Protein AF-M0CJ91-F1 (afdb_monomer_lite)

pLDDT: mean 70.35, std 11.91, range [43.16, 84.81]

Radius of gyration: 10.94 Å; chains: 1; bounding box: 29×21×22 Å

Structure (mmCIF, N/CA/C/O backbone):
data_AF-M0CJ91-F1
#
_entry.id   AF-M0CJ91-F1
#
loop_
_atom_site.group_PDB
_atom_site.id
_atom_site.type_symbol
_atom_site.label_atom_id
_atom_site.label_alt_id
_atom_site.label_comp_id
_atom_site.label_asym_id
_atom_site.label_entity_id
_atom_site.label_seq_id
_atom_site.pdbx_PDB_ins_code
_atom_site.Cartn_x
_atom_site.Cartn_y
_atom_site.Cartn_z
_atom_site.occupancy
_atom_site.B_iso_or_equiv
_atom_site.auth_seq_id
_atom_site.auth_comp_id
_atom_site.auth_asym_id
_atom_site.auth_atom_id
_atom_site.pdbx_PDB_model_num
ATOM 1 N N . MET A 1 1 ? 6.950 -14.403 -15.421 1.00 43.16 1 MET A N 1
ATOM 2 C CA . MET A 1 1 ? 7.473 -13.463 -14.410 1.00 43.16 1 MET A CA 1
ATOM 3 C C . MET A 1 1 ? 6.442 -12.354 -14.339 1.00 43.16 1 MET A C 1
ATOM 5 O O . MET A 1 1 ? 6.183 -11.766 -15.376 1.00 43.16 1 MET A O 1
ATOM 9 N N . ALA A 1 2 ? 5.717 -12.220 -13.226 1.00 44.59 2 ALA A N 1
ATOM 10 C CA . ALA A 1 2 ? 4.637 -11.240 -13.112 1.00 44.59 2 ALA A CA 1
ATOM 11 C C . ALA A 1 2 ? 5.257 -9.883 -12.768 1.00 44.59 2 ALA A C 1
ATOM 13 O O . ALA A 1 2 ? 5.611 -9.635 -11.615 1.00 44.59 2 ALA A O 1
ATOM 14 N N . THR A 1 3 ? 5.470 -9.064 -13.791 1.00 49.34 3 THR A N 1
ATOM 15 C CA . THR A 1 3 ? 5.781 -7.644 -13.644 1.00 49.34 3 THR A CA 1
ATOM 16 C C . THR A 1 3 ? 4.609 -7.027 -12.889 1.00 49.34 3 THR A C 1
ATOM 18 O O . THR A 1 3 ? 3.468 -7.200 -13.294 1.00 49.34 3 THR A O 1
ATOM 21 N N . THR A 1 4 ? 4.851 -6.421 -11.729 1.00 56.78 4 THR A N 1
ATOM 22 C CA . THR A 1 4 ? 3.779 -5.713 -11.018 1.00 56.78 4 THR A CA 1
ATOM 23 C C . THR A 1 4 ? 3.539 -4.416 -11.773 1.00 56.78 4 THR A C 1
ATOM 25 O O . THR A 1 4 ? 4.331 -3.480 -11.661 1.00 56.78 4 THR A O 1
ATOM 28 N N . ASP A 1 5 ? 2.509 -4.404 -12.614 1.00 63.56 5 ASP A N 1
ATOM 29 C CA . ASP A 1 5 ? 2.115 -3.224 -13.370 1.00 63.56 5 ASP A CA 1
ATOM 30 C C . ASP A 1 5 ? 1.670 -2.106 -12.408 1.00 63.56 5 ASP A C 1
ATOM 32 O O . ASP A 1 5 ? 1.105 -2.381 -11.347 1.00 63.56 5 ASP A O 1
ATOM 36 N N . PRO A 1 6 ? 1.878 -0.824 -12.749 1.00 62.19 6 PRO A N 1
ATOM 37 C CA . PRO A 1 6 ? 1.416 0.294 -11.924 1.00 62.19 6 PRO A CA 1
ATOM 38 C C . PRO A 1 6 ? -0.117 0.397 -11.810 1.00 62.19 6 PRO A C 1
ATOM 40 O O . PRO A 1 6 ? -0.612 1.208 -11.029 1.00 62.19 6 PRO A O 1
ATOM 43 N N . ASP A 1 7 ? -0.846 -0.420 -12.570 1.00 64.25 7 ASP A N 1
ATOM 44 C CA . ASP A 1 7 ? -2.300 -0.588 -12.506 1.00 64.25 7 ASP A CA 1
ATOM 45 C C . ASP A 1 7 ? -2.72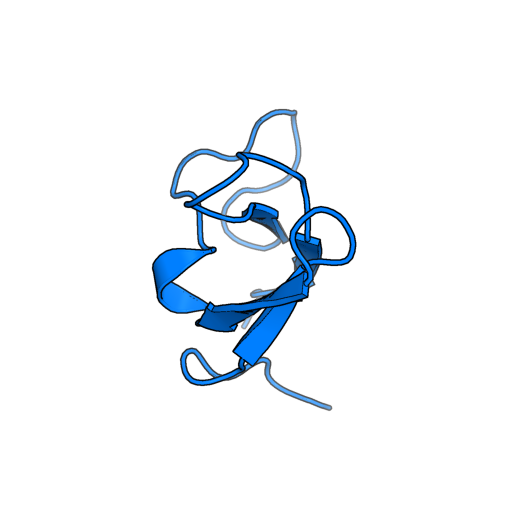8 -1.719 -11.546 1.00 64.25 7 ASP A C 1
ATOM 47 O O . ASP A 1 7 ? -3.916 -1.916 -11.304 1.00 64.25 7 ASP A O 1
ATOM 51 N N . ASP A 1 8 ? -1.778 -2.465 -10.966 1.00 76.62 8 ASP A N 1
ATOM 52 C CA . ASP A 1 8 ? -2.092 -3.564 -10.053 1.00 76.62 8 ASP A CA 1
ATOM 53 C C . ASP A 1 8 ? -2.785 -3.027 -8.790 1.00 76.62 8 ASP A C 1
ATOM 55 O O . ASP A 1 8 ? -2.347 -2.060 -8.155 1.00 76.62 8 ASP A O 1
ATOM 59 N N . SER A 1 9 ? -3.910 -3.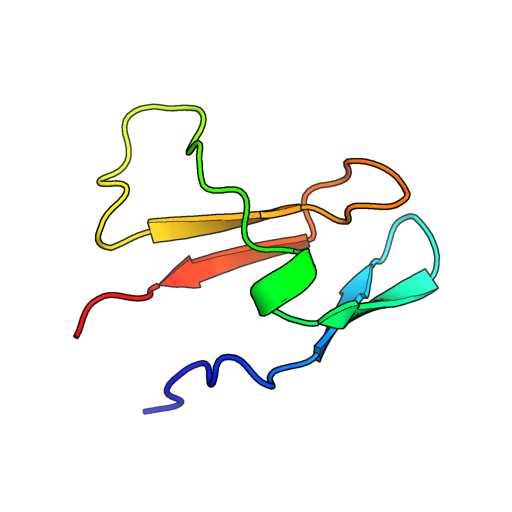639 -8.436 1.00 79.75 9 SER A N 1
ATOM 60 C CA . SER A 1 9 ? -4.756 -3.201 -7.331 1.00 79.75 9 SER A CA 1
ATOM 61 C C . SER A 1 9 ? -4.581 -4.115 -6.120 1.00 79.75 9 SER A C 1
ATOM 63 O O . SER A 1 9 ? -4.805 -5.323 -6.209 1.00 79.75 9 SER A O 1
ATOM 65 N N . PHE A 1 10 ? -4.237 -3.543 -4.969 1.00 80.50 10 PHE A N 1
ATOM 66 C CA . PHE A 1 10 ? -3.976 -4.268 -3.728 1.00 80.50 10 PHE A CA 1
ATOM 67 C C . PHE A 1 10 ? -5.151 -4.134 -2.773 1.00 80.50 10 PHE A C 1
ATOM 69 O O . PHE A 1 10 ? -5.588 -3.028 -2.464 1.00 80.50 10 PHE A O 1
ATOM 76 N N . ASP A 1 11 ? -5.638 -5.256 -2.257 1.00 82.38 11 ASP A N 1
ATOM 77 C CA . ASP A 1 11 ? -6.589 -5.243 -1.153 1.00 82.38 11 ASP A CA 1
ATOM 78 C C . ASP A 1 11 ? -5.876 -4.995 0.183 1.00 82.38 11 ASP A C 1
ATOM 80 O O . ASP A 1 11 ? -4.812 -5.553 0.471 1.00 82.38 11 ASP A O 1
ATOM 84 N N . CYS A 1 12 ? -6.465 -4.127 0.998 1.00 83.12 12 CYS A N 1
ATOM 85 C CA . CYS A 1 12 ? -6.002 -3.858 2.342 1.00 83.12 12 CYS A CA 1
ATOM 86 C C . CYS A 1 12 ? -6.741 -4.712 3.360 1.00 83.12 12 CYS A C 1
ATOM 88 O O . CYS A 1 12 ? -7.84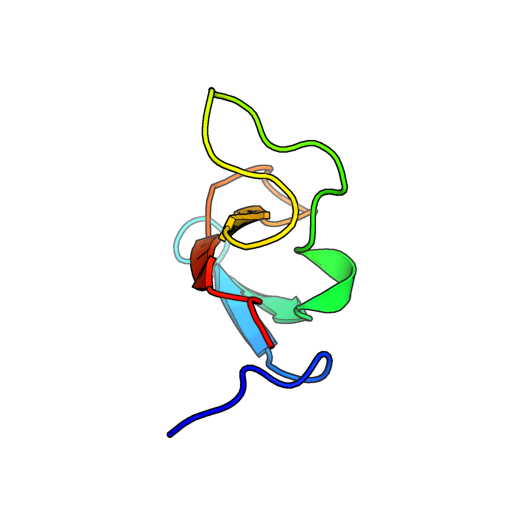7 -4.361 3.749 1.00 83.12 12 CYS A O 1
ATOM 90 N N . ASP A 1 13 ? -6.066 -5.703 3.933 1.00 80.75 13 ASP A N 1
ATOM 91 C CA . ASP A 1 13 ? -6.632 -6.554 4.990 1.00 80.75 13 ASP A CA 1
ATOM 92 C C . ASP A 1 13 ? -7.118 -5.756 6.223 1.00 80.75 13 ASP A C 1
ATOM 94 O O . ASP A 1 13 ? -8.082 -6.117 6.889 1.00 80.75 13 ASP A O 1
ATOM 98 N N . THR A 1 14 ? -6.509 -4.597 6.503 1.00 82.56 14 THR A N 1
ATOM 99 C CA . THR A 1 14 ? -6.885 -3.761 7.656 1.00 82.56 14 THR A CA 1
ATOM 100 C C . THR A 1 14 ? -8.170 -2.959 7.451 1.00 82.56 14 THR A C 1
ATOM 102 O O . THR A 1 14 ? -8.905 -2.734 8.410 1.00 82.56 14 THR A O 1
ATOM 105 N N . CYS A 1 15 ? -8.428 -2.458 6.240 1.00 84.81 15 CYS A N 1
ATOM 106 C CA . CYS A 1 15 ? -9.598 -1.607 5.972 1.00 84.81 15 CYS A CA 1
ATOM 107 C C . CYS A 1 15 ? -10.566 -2.177 4.926 1.00 84.81 15 CYS A C 1
ATOM 109 O O . CYS A 1 15 ? -11.586 -1.546 4.653 1.00 84.81 15 CYS A O 1
ATOM 111 N N . GLY A 1 16 ? -10.255 -3.343 4.357 1.00 83.75 16 GLY A N 1
ATOM 112 C CA . GLY A 1 16 ? -11.011 -4.026 3.307 1.00 83.75 16 GLY A CA 1
ATOM 113 C C . GLY A 1 16 ? -11.151 -3.223 2.015 1.00 83.75 16 GLY A C 1
ATOM 114 O O . GLY A 1 16 ? -12.129 -3.398 1.292 1.00 83.75 16 GLY A O 1
ATOM 115 N N . ARG A 1 17 ? -10.256 -2.256 1.770 1.00 82.69 17 ARG A N 1
ATOM 116 C CA . ARG A 1 17 ? -10.294 -1.424 0.563 1.00 82.69 17 ARG A CA 1
ATOM 117 C C . ARG A 1 17 ? -9.261 -1.884 -0.436 1.00 82.69 17 ARG A C 1
ATOM 119 O O . ARG A 1 17 ? -8.100 -2.079 -0.092 1.00 82.69 17 ARG A O 1
ATOM 126 N N . THR A 1 18 ? -9.683 -1.891 -1.687 1.00 83.56 18 THR A N 1
ATOM 127 C CA . THR A 1 18 ? -8.802 -1.986 -2.839 1.00 83.56 18 THR A CA 1
ATOM 128 C C . THR A 1 18 ? -8.143 -0.632 -3.098 1.00 83.56 18 THR A C 1
ATOM 130 O O . THR A 1 18 ? -8.826 0.388 -3.179 1.00 83.56 18 THR A O 1
ATOM 133 N N . VAL A 1 19 ? -6.819 -0.625 -3.203 1.00 80.56 19 VAL A N 1
ATOM 134 C CA . VAL A 1 19 ? -5.978 0.556 -3.433 1.00 80.56 19 VAL A CA 1
ATOM 135 C C . VAL A 1 19 ? -4.993 0.267 -4.554 1.00 80.56 19 VAL A C 1
ATOM 137 O O . VAL A 1 19 ? -4.377 -0.796 -4.586 1.00 80.56 19 VAL A O 1
ATOM 140 N N . ALA A 1 20 ? -4.858 1.205 -5.486 1.00 79.62 20 ALA A N 1
ATOM 141 C CA . ALA A 1 20 ? -3.980 1.039 -6.637 1.00 79.62 20 ALA A CA 1
ATOM 142 C C . ALA A 1 20 ? -2.502 1.081 -6.227 1.00 79.62 20 ALA A C 1
ATOM 144 O O . ALA A 1 20 ? -2.136 1.750 -5.255 1.00 79.62 20 ALA A O 1
ATOM 145 N N . PHE A 1 21 ? -1.645 0.407 -6.996 1.00 76.69 21 PHE A N 1
ATOM 146 C CA . PHE A 1 21 ? -0.198 0.429 -6.813 1.00 76.69 21 PHE A CA 1
ATOM 147 C C . PHE A 1 21 ? 0.343 1.856 -6.713 1.00 76.69 21 PHE A C 1
ATOM 149 O O . PHE A 1 21 ? 1.083 2.157 -5.779 1.00 76.69 21 PHE A O 1
ATOM 156 N N . ASP A 1 22 ? -0.040 2.740 -7.640 1.00 73.56 22 ASP A N 1
ATOM 157 C CA . ASP A 1 22 ? 0.472 4.114 -7.679 1.00 73.56 22 ASP A CA 1
ATOM 158 C C . ASP A 1 22 ? 0.078 4.928 -6.433 1.00 73.56 22 ASP A C 1
ATOM 160 O O . ASP A 1 22 ? 0.913 5.641 -5.878 1.00 73.56 22 ASP A O 1
ATOM 164 N N . GLU A 1 23 ? -1.140 4.736 -5.913 1.00 73.56 23 GLU A N 1
ATOM 165 C CA . GLU A 1 23 ? -1.595 5.367 -4.664 1.00 73.56 23 GLU A CA 1
ATOM 166 C C . GLU A 1 23 ? -0.941 4.755 -3.417 1.00 73.56 23 GLU A C 1
ATOM 168 O O . GLU A 1 23 ? -0.667 5.449 -2.434 1.00 73.56 23 GLU A O 1
ATOM 173 N N . ALA A 1 24 ? -0.691 3.447 -3.440 1.00 74.12 24 ALA A N 1
ATOM 174 C CA . ALA A 1 24 ? -0.072 2.723 -2.339 1.00 74.12 24 ALA A CA 1
ATOM 175 C C . ALA A 1 24 ? 1.458 2.890 -2.289 1.00 74.12 24 ALA A C 1
ATOM 177 O O . ALA A 1 24 ? 2.093 2.625 -1.256 1.00 74.12 24 ALA A O 1
ATOM 178 N N . ARG A 1 25 ? 2.072 3.323 -3.396 1.00 72.56 25 ARG A N 1
ATOM 179 C CA . ARG A 1 25 ? 3.515 3.508 -3.548 1.00 72.56 25 ARG A CA 1
ATOM 180 C C . ARG A 1 25 ? 3.988 4.718 -2.749 1.00 72.56 25 ARG A C 1
ATOM 182 O O . ARG A 1 25 ? 4.026 5.848 -3.232 1.00 72.56 25 ARG A O 1
ATOM 189 N N . ARG A 1 26 ? 4.455 4.486 -1.518 1.00 65.69 26 ARG A N 1
ATOM 190 C CA . ARG A 1 26 ? 5.193 5.523 -0.784 1.00 65.69 26 ARG A CA 1
ATOM 191 C C . ARG A 1 26 ? 6.569 5.731 -1.404 1.00 65.69 26 ARG A C 1
ATOM 193 O O . ARG A 1 26 ? 7.432 4.871 -1.318 1.00 65.69 26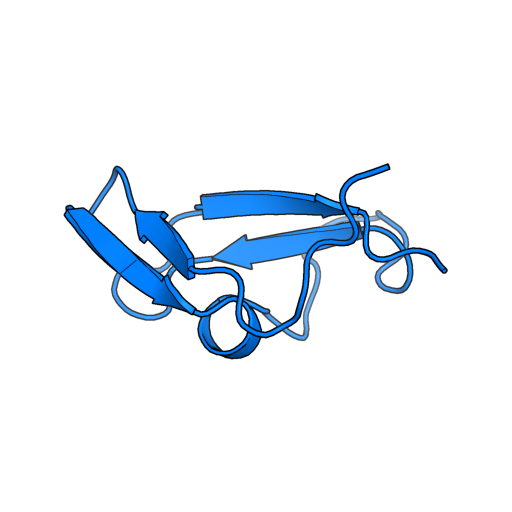 ARG A O 1
ATOM 200 N N . THR A 1 27 ? 6.835 6.954 -1.851 1.00 54.16 27 THR A N 1
ATOM 201 C CA . THR A 1 27 ? 8.152 7.421 -2.328 1.00 54.16 27 THR A CA 1
ATOM 202 C C . THR A 1 27 ? 9.255 7.406 -1.252 1.00 54.16 27 THR A C 1
ATOM 204 O O . THR A 1 27 ? 10.404 7.724 -1.542 1.00 54.16 27 THR A O 1
ATOM 207 N N . LYS A 1 28 ? 8.937 7.085 0.012 1.00 46.28 28 LYS A N 1
ATOM 208 C CA . LYS A 1 28 ? 9.912 7.008 1.109 1.00 46.28 28 LYS A CA 1
ATOM 209 C C . LYS A 1 28 ? 9.890 5.634 1.767 1.00 46.28 28 LYS A C 1
ATOM 211 O O . LYS A 1 28 ? 9.060 5.370 2.637 1.00 46.28 28 LYS A O 1
ATOM 216 N N . THR A 1 29 ? 10.845 4.800 1.379 1.00 50.59 29 THR A N 1
ATOM 217 C CA . THR A 1 29 ? 11.155 3.516 2.007 1.00 50.59 29 THR A CA 1
ATOM 218 C C . THR A 1 29 ? 11.663 3.767 3.427 1.00 50.59 29 THR A C 1
ATOM 220 O O . THR A 1 29 ? 12.661 4.460 3.632 1.00 50.59 29 THR A O 1
ATOM 223 N N . MET A 1 30 ? 10.961 3.245 4.435 1.00 49.81 30 MET A N 1
ATOM 224 C CA . MET A 1 30 ? 11.501 3.182 5.792 1.00 49.81 30 MET A CA 1
ATOM 225 C C . MET A 1 30 ? 12.340 1.912 5.922 1.00 49.81 30 MET A C 1
ATOM 227 O O . MET A 1 30 ? 11.797 0.813 5.911 1.00 49.81 30 MET A O 1
ATOM 231 N N . GLY A 1 31 ? 13.649 2.092 6.087 1.00 46.78 31 GLY A N 1
ATOM 232 C CA . GLY A 1 31 ? 14.562 1.047 6.545 1.00 46.78 31 GLY A CA 1
ATOM 233 C C . GLY A 1 31 ? 15.376 0.397 5.434 1.00 46.78 31 GLY A C 1
ATOM 234 O O . GLY A 1 31 ? 14.911 -0.559 4.834 1.00 46.78 31 GLY A O 1
ATOM 235 N N . GLY A 1 32 ? 16.598 0.905 5.228 1.00 53.03 32 GLY A N 1
ATOM 236 C CA . GLY A 1 32 ? 17.813 0.182 4.804 1.00 53.03 32 GLY A CA 1
ATOM 237 C C . GLY A 1 32 ? 17.810 -0.683 3.536 1.00 53.03 32 GLY A C 1
ATOM 238 O O . GLY A 1 32 ? 18.856 -1.224 3.203 1.00 53.03 32 GLY A O 1
ATOM 239 N N . LEU A 1 33 ? 16.678 -0.837 2.859 1.00 57.38 33 LEU A N 1
ATOM 240 C CA . LEU A 1 33 ? 16.497 -1.596 1.630 1.00 57.38 33 LEU A CA 1
ATOM 241 C C . LEU A 1 33 ? 16.602 -0.637 0.449 1.00 57.38 33 LEU A C 1
ATOM 243 O O . LEU A 1 33 ? 16.066 0.473 0.518 1.00 57.38 33 LEU A O 1
ATOM 247 N N . ASP A 1 34 ? 17.275 -1.068 -0.618 1.00 60.59 34 ASP A N 1
ATOM 248 C CA . ASP A 1 34 ? 17.455 -0.274 -1.828 1.00 60.59 34 ASP A CA 1
ATOM 249 C C . ASP A 1 34 ? 16.097 0.224 -2.355 1.00 60.59 34 ASP A C 1
ATOM 251 O O . ASP A 1 34 ? 15.282 -0.577 -2.827 1.00 60.59 34 ASP A O 1
ATOM 255 N N . PRO A 1 35 ? 15.831 1.545 -2.287 1.00 61.72 35 PRO A N 1
ATOM 256 C CA . PRO A 1 35 ? 14.532 2.128 -2.631 1.00 61.72 35 PRO A CA 1
ATOM 257 C C . PRO A 1 35 ? 14.207 1.983 -4.121 1.00 61.72 35 PRO A C 1
ATOM 259 O O . PRO A 1 35 ? 13.062 2.145 -4.534 1.00 61.72 35 PRO A O 1
ATOM 262 N N . THR A 1 36 ? 15.226 1.681 -4.923 1.00 64.94 36 THR A N 1
ATOM 263 C CA . THR A 1 36 ? 15.128 1.445 -6.360 1.00 64.94 36 THR A CA 1
ATOM 264 C C . THR A 1 36 ? 14.588 0.054 -6.677 1.00 64.94 36 THR A C 1
ATOM 266 O O . THR A 1 36 ? 13.999 -0.132 -7.733 1.00 64.94 36 THR A O 1
ATOM 269 N N . THR A 1 37 ? 14.766 -0.924 -5.785 1.00 72.75 37 THR A N 1
ATOM 270 C CA . THR A 1 37 ? 14.437 -2.329 -6.067 1.00 72.75 37 THR A CA 1
ATOM 271 C C . THR A 1 37 ? 13.299 -2.856 -5.204 1.00 72.75 37 THR A C 1
ATOM 273 O O . THR A 1 37 ? 12.525 -3.695 -5.658 1.00 72.75 37 THR A O 1
ATOM 276 N N . TRP A 1 38 ? 13.159 -2.353 -3.977 1.00 76.00 38 TRP A N 1
ATOM 277 C CA . TRP A 1 38 ? 12.129 -2.784 -3.035 1.00 76.00 38 TRP A CA 1
ATOM 278 C C . TRP A 1 38 ? 11.224 -1.617 -2.655 1.00 76.00 38 TRP A C 1
ATOM 280 O O . TRP A 1 38 ? 11.654 -0.652 -2.020 1.00 76.00 38 TRP A O 1
ATOM 290 N N . GLN A 1 39 ? 9.941 -1.736 -2.994 1.00 74.31 39 GLN A N 1
ATOM 291 C CA . GLN A 1 39 ? 8.910 -0.768 -2.625 1.00 74.31 39 GLN A CA 1
ATOM 292 C C . GLN A 1 39 ? 7.954 -1.403 -1.622 1.00 74.31 39 GLN A C 1
ATOM 294 O O . GLN A 1 39 ? 7.396 -2.480 -1.842 1.00 74.31 39 GLN A O 1
ATOM 299 N N . THR A 1 40 ? 7.759 -0.727 -0.493 1.00 77.50 40 THR A N 1
ATOM 300 C CA . THR A 1 40 ? 6.745 -1.125 0.485 1.00 77.50 40 THR A CA 1
ATOM 301 C C . THR A 1 40 ? 5.477 -0.339 0.217 1.00 77.50 40 THR A C 1
ATOM 303 O O . THR A 1 40 ? 5.452 0.882 0.368 1.00 77.50 40 THR A O 1
ATOM 306 N N . LEU A 1 41 ? 4.430 -1.056 -0.171 1.00 78.56 41 LEU A N 1
ATOM 307 C CA . LEU A 1 41 ? 3.113 -0.492 -0.391 1.00 78.56 41 LEU A CA 1
ATOM 308 C C . LEU A 1 41 ? 2.411 -0.322 0.948 1.00 78.56 41 LEU A C 1
ATOM 310 O O . LEU A 1 41 ? 2.326 -1.262 1.745 1.00 78.56 41 LEU A O 1
ATOM 314 N N . CYS A 1 42 ? 1.897 0.877 1.187 1.00 78.62 42 CYS A N 1
ATOM 315 C CA . CYS A 1 42 ? 1.079 1.183 2.351 1.00 78.62 42 CYS A CA 1
ATOM 316 C C . CYS A 1 42 ? -0.261 1.731 1.886 1.00 78.62 42 CYS A C 1
ATOM 318 O O . CYS A 1 42 ? -0.325 2.505 0.938 1.00 78.62 42 CYS A O 1
ATOM 320 N N . CYS A 1 43 ? -1.335 1.361 2.571 1.00 81.12 43 CYS A N 1
ATOM 321 C CA . CYS A 1 43 ? -2.651 1.884 2.257 1.00 81.12 43 CYS A CA 1
ATOM 322 C C . CYS A 1 43 ? -2.701 3.388 2.594 1.00 81.12 43 CYS A C 1
ATOM 324 O O . CYS A 1 43 ? -2.461 3.742 3.753 1.00 81.12 43 CYS A O 1
ATOM 326 N N . PRO A 1 44 ? -3.046 4.278 1.644 1.00 76.50 44 PRO A N 1
ATOM 327 C CA . PRO A 1 44 ? -3.164 5.716 1.900 1.00 76.50 44 PRO A CA 1
ATOM 328 C C . PRO A 1 44 ? -4.286 6.063 2.890 1.00 76.50 44 PRO A C 1
ATOM 330 O O . PRO A 1 44 ? -4.250 7.121 3.512 1.00 76.50 44 PRO A O 1
ATOM 333 N N . HIS A 1 45 ? -5.269 5.176 3.075 1.00 79.56 45 HIS A N 1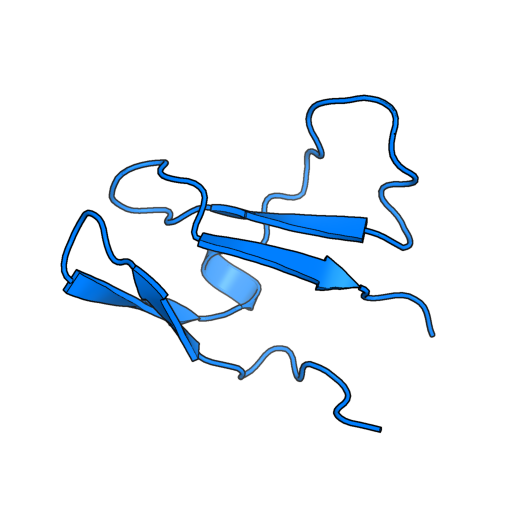
ATOM 334 C CA . HIS A 1 45 ? -6.416 5.426 3.950 1.00 79.56 45 HIS A CA 1
ATOM 335 C C . HIS A 1 45 ? -6.157 5.092 5.421 1.00 79.56 45 HIS A C 1
ATOM 337 O O . HIS A 1 45 ? -6.592 5.832 6.298 1.00 79.56 45 HIS A O 1
ATOM 343 N N . CYS A 1 46 ? -5.479 3.979 5.708 1.00 81.88 46 CYS A N 1
ATOM 344 C CA . CYS A 1 46 ? -5.245 3.520 7.083 1.00 81.88 46 CYS A CA 1
ATOM 345 C C . CYS A 1 46 ? -3.765 3.515 7.487 1.00 81.88 46 CYS A C 1
ATOM 347 O O . CYS A 1 46 ? -3.449 3.243 8.642 1.00 81.88 46 CYS A O 1
ATOM 349 N N . GLY A 1 47 ? -2.846 3.772 6.551 1.00 76.00 47 GLY A N 1
ATOM 350 C CA . GLY A 1 47 ? -1.401 3.737 6.782 1.00 76.00 47 GLY A CA 1
ATOM 351 C C . GLY A 1 47 ? -0.825 2.334 6.989 1.00 76.00 47 GLY A C 1
ATOM 352 O O . GLY A 1 47 ? 0.378 2.205 7.215 1.00 76.00 47 GLY A O 1
ATOM 353 N N . SER A 1 48 ? -1.649 1.283 6.912 1.00 80.69 48 SER A N 1
ATOM 354 C CA . SER A 1 48 ? -1.189 -0.093 7.109 1.00 80.69 48 SER A CA 1
ATOM 355 C C . SER A 1 48 ? -0.371 -0.581 5.925 1.00 80.69 48 SER A C 1
ATOM 357 O O . SER A 1 48 ? -0.654 -0.255 4.772 1.00 80.69 48 SER A O 1
ATOM 359 N N . ARG A 1 49 ? 0.654 -1.381 6.221 1.00 80.12 49 ARG A N 1
ATOM 360 C CA . ARG A 1 49 ? 1.497 -2.012 5.207 1.00 80.12 49 ARG A CA 1
ATOM 361 C C . ARG A 1 49 ? 0.679 -3.062 4.458 1.00 80.12 49 ARG A C 1
ATOM 363 O O . ARG A 1 49 ? 0.239 -4.030 5.066 1.00 80.12 49 ARG A O 1
ATOM 370 N N . LEU A 1 50 ? 0.525 -2.875 3.154 1.00 78.38 50 LEU A N 1
ATOM 371 C CA . LEU A 1 50 ? -0.153 -3.806 2.254 1.00 78.38 50 LEU A CA 1
ATOM 372 C C . LEU A 1 50 ? 0.775 -4.970 1.914 1.00 78.38 50 LEU A C 1
ATOM 374 O O . LEU A 1 50 ? 0.579 -6.100 2.351 1.00 78.38 50 LEU A O 1
ATOM 378 N N . LYS A 1 51 ? 1.826 -4.679 1.144 1.00 74.69 51 LYS A N 1
ATOM 379 C CA . LYS A 1 51 ? 2.748 -5.679 0.612 1.00 74.69 51 LYS A CA 1
ATOM 380 C C . LYS A 1 51 ? 4.079 -5.028 0.276 1.00 74.69 51 LYS A C 1
ATOM 382 O O . LYS A 1 51 ? 4.134 -3.867 -0.116 1.00 74.69 51 LYS A O 1
ATOM 387 N N . THR A 1 52 ? 5.155 -5.784 0.411 1.00 77.75 52 THR A N 1
ATOM 388 C CA . THR A 1 52 ? 6.449 -5.390 -0.142 1.00 77.75 52 THR A CA 1
ATOM 389 C C . THR A 1 52 ? 6.579 -6.048 -1.503 1.00 77.75 52 THR A C 1
ATOM 391 O O . THR A 1 52 ? 6.489 -7.274 -1.598 1.00 77.75 52 THR A O 1
ATOM 394 N N . VAL A 1 53 ? 6.749 -5.243 -2.547 1.00 74.62 53 VAL A N 1
ATOM 395 C CA . VAL A 1 53 ? 6.956 -5.746 -3.904 1.00 74.62 53 VAL A CA 1
ATOM 396 C C . VAL A 1 53 ? 8.337 -5.361 -4.412 1.00 74.62 53 VAL A C 1
ATOM 398 O O . VAL A 1 53 ? 8.929 -4.359 -3.997 1.00 74.62 53 VAL A O 1
ATOM 401 N N . TYR A 1 54 ? 8.840 -6.198 -5.308 1.00 72.75 54 TYR A N 1
ATOM 402 C CA . TYR A 1 54 ? 10.073 -5.964 -6.031 1.00 72.75 54 TYR A CA 1
ATOM 403 C C . TYR A 1 54 ? 9.746 -5.211 -7.322 1.00 72.75 54 TYR A C 1
ATOM 405 O O . TYR A 1 54 ? 8.906 -5.664 -8.096 1.00 72.75 54 TYR A O 1
ATOM 413 N N . VAL A 1 55 ? 10.386 -4.063 -7.527 1.00 70.75 55 VAL A N 1
ATOM 414 C CA . VAL A 1 55 ? 10.213 -3.182 -8.700 1.00 70.75 55 VAL A CA 1
ATOM 415 C C . VAL A 1 55 ? 11.496 -3.050 -9.524 1.00 70.75 55 VAL A C 1
ATOM 417 O O . VAL A 1 55 ? 11.580 -2.173 -10.376 1.00 70.75 55 VAL A O 1
ATOM 420 N N . GLY A 1 56 ? 12.511 -3.874 -9.244 1.00 64.75 56 GLY A N 1
ATOM 421 C CA . GLY A 1 56 ? 13.723 -3.911 -10.058 1.00 64.75 56 GLY A CA 1
ATOM 422 C C . GLY A 1 56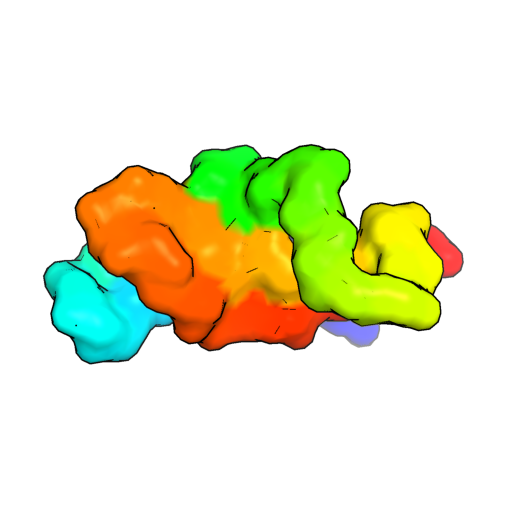 ? 13.406 -4.371 -11.480 1.00 64.75 56 GLY A C 1
ATOM 423 O O . GLY A 1 56 ? 12.702 -5.367 -11.646 1.00 64.75 56 GLY A O 1
ATOM 424 N N . ASP A 1 57 ? 13.905 -3.607 -12.451 1.00 56.44 57 ASP A N 1
ATOM 425 C CA . ASP A 1 57 ? 13.914 -3.913 -13.888 1.00 56.44 57 ASP A CA 1
ATOM 426 C C . ASP A 1 57 ? 14.739 -5.174 -14.195 1.00 56.44 57 ASP A C 1
ATOM 428 O O . ASP A 1 57 ? 15.854 -5.302 -13.627 1.00 56.44 57 ASP A O 1
#

Foldseek 3Di:
DDQCDQQDWFADPVPRDIDGNVQQFDQDDPDDDDSQFWTFGADPVPRHTGDIDTNHD

Secondary structure (DSSP, 8-state):
-----TT-EEEETTTTEEEEHHHHB-SS--SSS-TTTEEEEE-TTT--EEEEEE---

Sequence (57 aa):
MATTDPDDSFDCDTCGRTVAFDEARRTKTMGGLDPTTWQTLCCPHCGSRLKTVYVGD

Organism: NCBI:txid1227488